Protein AF-A0AAW1CR75-F1 (afdb_monomer)

Solvent-accessible surface area (backbone atoms only — not comparable to full-atom values): 4675 Å² total; per-residue (Å²): 119,67,73,61,54,55,52,53,54,61,58,57,62,66,67,71,75,72,65,81,64,77,56,57,76,35,80,77,43,80,44,78,78,48,102,90,40,73,48,77,48,63,44,61,88,38,95,78,70,95,78,81,91,85,86,87,77,78,93,77,80,73,70,93,70,129

Structure (mmCIF, N/CA/C/O backbone):
data_AF-A0AAW1CR75-F1
#
_entry.id   AF-A0AAW1CR75-F1
#
loop_
_atom_site.group_PDB
_atom_site.id
_atom_site.type_symbol
_atom_site.label_atom_id
_atom_site.label_alt_id
_atom_site.label_comp_id
_atom_site.label_asym_id
_atom_site.label_entity_id
_atom_site.label_seq_id
_atom_site.pdbx_PDB_ins_code
_atom_site.Cartn_x
_atom_site.Cartn_y
_atom_site.Cartn_z
_atom_site.occupancy
_atom_site.B_iso_or_equiv
_atom_site.auth_seq_id
_atom_site.auth_comp_id
_atom_site.auth_asym_id
_atom_site.auth_atom_id
_atom_site.pdbx_PDB_model_num
ATOM 1 N N . MET A 1 1 ? 8.138 -28.679 -44.582 1.00 59.88 1 MET A N 1
ATOM 2 C CA . MET A 1 1 ? 8.377 -27.251 -44.256 1.00 59.88 1 MET A CA 1
ATOM 3 C C . MET A 1 1 ? 7.331 -26.679 -43.298 1.00 59.88 1 MET A C 1
ATOM 5 O O . MET A 1 1 ? 7.702 -25.906 -42.433 1.00 59.88 1 MET A O 1
ATOM 9 N N . VAL A 1 2 ? 6.057 -27.084 -43.386 1.00 60.81 2 VAL A N 1
ATOM 10 C CA . VAL A 1 2 ? 4.977 -26.542 -42.530 1.00 60.81 2 VAL A CA 1
ATOM 11 C C . VAL A 1 2 ? 5.012 -27.077 -41.084 1.00 60.81 2 VAL A C 1
ATOM 13 O O . VAL A 1 2 ? 4.833 -26.317 -40.140 1.00 60.81 2 VAL A O 1
ATOM 16 N N . LEU A 1 3 ? 5.336 -28.363 -40.891 1.00 57.38 3 LEU A N 1
ATOM 17 C CA . LEU A 1 3 ? 5.411 -29.000 -39.561 1.00 57.38 3 LEU A CA 1
ATOM 18 C C . LEU A 1 3 ? 6.494 -28.410 -38.636 1.00 57.38 3 LEU A C 1
ATOM 20 O O . LEU A 1 3 ? 6.305 -28.352 -37.427 1.00 57.38 3 LEU A O 1
ATOM 24 N N . TRP A 1 4 ? 7.601 -27.925 -39.202 1.00 55.09 4 TRP A N 1
ATOM 25 C CA . TRP A 1 4 ? 8.676 -27.276 -38.441 1.00 55.09 4 TRP A CA 1
ATOM 26 C C . TRP A 1 4 ? 8.302 -25.859 -37.989 1.00 55.09 4 TRP A C 1
ATOM 28 O O . TRP A 1 4 ? 8.639 -25.458 -36.878 1.00 55.09 4 TRP A O 1
ATOM 38 N N . ALA A 1 5 ? 7.557 -25.121 -38.819 1.00 57.06 5 ALA A N 1
ATOM 39 C CA . ALA A 1 5 ? 7.068 -23.789 -38.473 1.00 57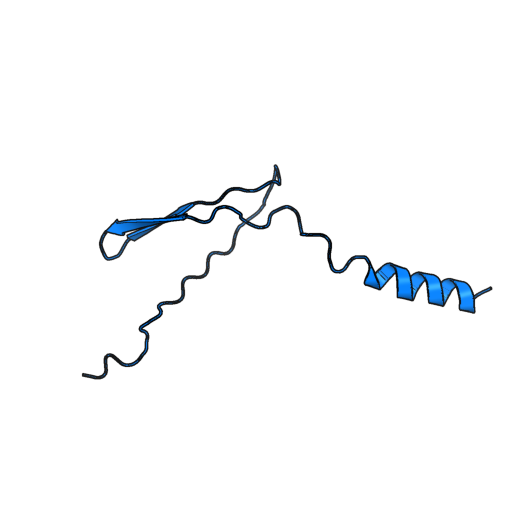.06 5 ALA A CA 1
ATOM 40 C C . ALA A 1 5 ? 6.058 -23.838 -37.314 1.00 57.06 5 ALA A C 1
ATOM 42 O O . ALA A 1 5 ? 6.130 -23.017 -36.405 1.00 57.06 5 ALA A O 1
ATOM 43 N N . ALA A 1 6 ? 5.174 -24.842 -37.289 1.00 56.62 6 ALA A N 1
ATOM 44 C CA . ALA A 1 6 ? 4.234 -25.033 -36.183 1.00 56.62 6 ALA A CA 1
ATOM 45 C C . ALA A 1 6 ? 4.951 -25.306 -34.847 1.00 56.62 6 ALA A C 1
ATOM 47 O O . ALA A 1 6 ? 4.555 -24.773 -33.813 1.00 56.62 6 ALA A O 1
ATOM 48 N N . LEU A 1 7 ? 6.047 -26.074 -34.866 1.00 55.69 7 LEU A N 1
ATOM 49 C CA . LEU A 1 7 ? 6.826 -26.371 -33.664 1.00 55.69 7 LEU A CA 1
ATOM 50 C C . LEU A 1 7 ? 7.513 -25.114 -33.095 1.00 55.69 7 LEU A C 1
ATOM 52 O O . LEU A 1 7 ? 7.525 -24.931 -31.881 1.00 55.69 7 LEU A O 1
ATOM 56 N N . LEU A 1 8 ? 8.020 -24.219 -33.950 1.00 57.25 8 LEU A N 1
ATOM 57 C CA . LEU A 1 8 ? 8.590 -22.927 -33.534 1.00 57.25 8 LEU A CA 1
ATOM 58 C C . LEU A 1 8 ? 7.549 -21.999 -32.893 1.00 57.25 8 LEU A C 1
ATOM 60 O O . LEU A 1 8 ? 7.858 -21.321 -31.917 1.00 57.25 8 LEU A O 1
ATOM 64 N N . VAL A 1 9 ? 6.311 -22.000 -3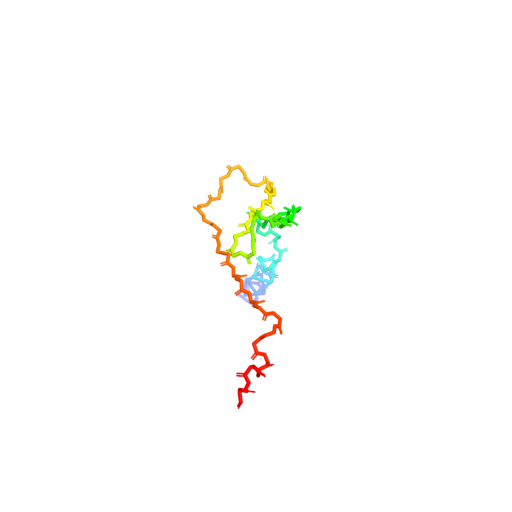3.393 1.00 57.78 9 VAL A N 1
ATOM 65 C CA . VAL A 1 9 ? 5.219 -21.191 -32.826 1.00 57.78 9 VAL A CA 1
ATOM 66 C C . VAL A 1 9 ? 4.819 -21.692 -31.434 1.00 57.78 9 VAL A C 1
ATOM 68 O O . VAL A 1 9 ? 4.599 -20.885 -30.533 1.00 57.78 9 VAL A O 1
ATOM 71 N N . ILE A 1 10 ? 4.791 -23.013 -31.227 1.00 55.66 10 ILE A N 1
ATOM 72 C CA . ILE A 1 10 ? 4.436 -23.612 -29.930 1.00 55.66 10 ILE A CA 1
ATOM 73 C C . ILE A 1 10 ? 5.535 -23.361 -28.880 1.00 55.66 10 ILE A C 1
ATOM 75 O O . ILE A 1 10 ? 5.214 -23.079 -27.729 1.00 55.66 10 ILE A O 1
ATOM 79 N N . HIS A 1 11 ? 6.818 -23.389 -29.264 1.00 50.59 11 HIS A N 1
ATOM 80 C CA . HIS A 1 11 ? 7.927 -23.072 -28.347 1.00 50.59 11 HIS A CA 1
ATOM 81 C C . HIS A 1 11 ? 8.128 -21.562 -28.130 1.00 50.59 11 HIS A C 1
ATOM 83 O O . HIS A 1 11 ? 8.615 -21.159 -27.080 1.00 50.59 11 HIS A O 1
ATOM 89 N N . GLY A 1 12 ? 7.750 -20.709 -29.089 1.00 49.53 12 GLY A N 1
ATOM 90 C CA . GLY A 1 12 ? 7.824 -19.252 -28.930 1.00 49.53 12 GLY A CA 1
ATOM 91 C C . GLY A 1 12 ? 6.805 -18.706 -27.925 1.00 49.53 12 GLY A C 1
ATOM 92 O O . GLY A 1 12 ? 7.091 -17.749 -27.209 1.00 49.53 12 GLY A O 1
ATOM 93 N N . ALA A 1 13 ? 5.635 -19.343 -27.822 1.00 50.62 13 ALA A N 1
ATOM 94 C CA . ALA A 1 13 ? 4.571 -18.927 -26.910 1.00 50.62 13 ALA A CA 1
ATOM 95 C C . ALA A 1 13 ? 4.828 -19.300 -25.437 1.00 50.62 13 ALA A C 1
ATOM 97 O O . ALA A 1 13 ? 4.275 -18.661 -24.545 1.00 50.62 13 ALA A O 1
ATOM 98 N N . THR A 1 14 ? 5.670 -20.301 -25.153 1.00 48.84 14 THR A N 1
ATOM 99 C CA . THR A 1 14 ? 5.947 -20.743 -23.773 1.00 48.84 14 THR A CA 1
ATOM 100 C C . THR A 1 14 ? 7.038 -19.931 -23.073 1.00 48.84 14 THR A C 1
ATOM 102 O O . THR A 1 14 ? 7.123 -19.969 -21.849 1.00 48.84 14 THR A O 1
ATOM 105 N N . ILE A 1 15 ? 7.838 -19.153 -23.811 1.00 50.81 15 ILE A N 1
ATOM 106 C CA . ILE A 1 15 ? 8.950 -18.357 -23.253 1.00 50.81 15 ILE A CA 1
ATOM 107 C C . ILE A 1 15 ? 8.499 -16.936 -22.854 1.00 50.81 15 ILE A C 1
ATOM 109 O O . ILE A 1 15 ? 9.147 -16.275 -22.048 1.00 50.81 15 ILE A O 1
ATOM 113 N N . ALA A 1 16 ? 7.343 -16.472 -23.340 1.00 51.75 16 ALA A N 1
ATOM 114 C CA . ALA A 1 16 ? 6.796 -15.152 -23.007 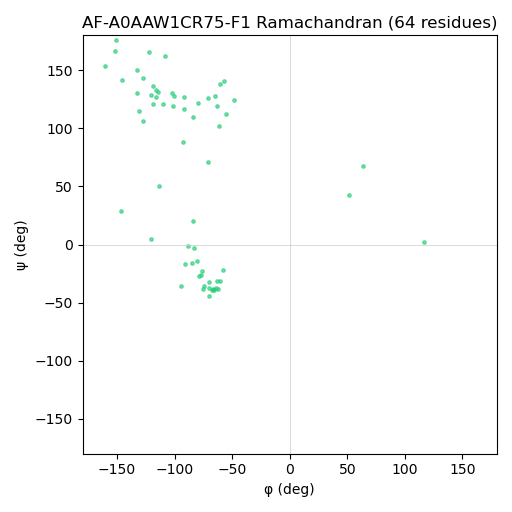1.00 51.75 16 ALA A CA 1
ATOM 115 C C . ALA A 1 16 ? 6.014 -15.106 -21.674 1.00 51.75 16 ALA A C 1
ATOM 117 O O . ALA A 1 16 ? 5.549 -14.043 -21.273 1.00 51.75 16 ALA A O 1
ATOM 118 N N . GLY A 1 17 ? 5.845 -16.244 -20.990 1.00 47.12 17 GLY A N 1
ATOM 119 C CA . GLY A 1 17 ? 4.979 -16.367 -19.809 1.00 47.12 17 GLY A CA 1
ATOM 120 C C . GLY A 1 17 ? 5.631 -16.061 -18.457 1.00 47.12 17 GLY A C 1
ATOM 121 O O . GLY A 1 17 ? 4.955 -16.153 -17.437 1.00 47.12 17 GLY A O 1
ATOM 122 N N . SER A 1 18 ? 6.924 -15.729 -18.411 1.00 55.31 18 SER A N 1
ATOM 123 C CA . SER A 1 18 ? 7.645 -15.565 -17.139 1.00 55.31 18 SER A CA 1
ATOM 124 C C . SER A 1 18 ? 8.731 -14.491 -17.167 1.00 55.31 18 SER A C 1
ATOM 126 O O . SER A 1 18 ? 9.721 -14.604 -16.443 1.00 55.31 18 SER A O 1
ATOM 128 N N . MET A 1 19 ? 8.591 -13.451 -17.993 1.00 52.22 19 MET A N 1
ATOM 129 C CA . MET A 1 19 ? 9.352 -12.234 -17.711 1.00 52.22 19 MET A CA 1
ATOM 130 C C . MET A 1 19 ? 8.730 -11.594 -16.467 1.00 52.22 19 MET A C 1
ATOM 132 O O . MET A 1 19 ? 7.512 -11.392 -16.472 1.00 52.22 19 MET A O 1
ATOM 136 N N . PRO A 1 20 ? 9.504 -11.292 -15.404 1.00 55.78 20 PRO A N 1
ATOM 137 C CA . PRO A 1 20 ? 8.992 -10.448 -14.339 1.00 55.78 20 PRO A CA 1
ATOM 138 C C . PRO A 1 20 ? 8.535 -9.164 -15.021 1.00 55.78 20 PRO A C 1
ATOM 140 O O . PRO A 1 20 ? 9.333 -8.462 -15.643 1.00 55.78 20 PRO A O 1
ATOM 143 N N . ALA A 1 21 ? 7.224 -8.927 -15.029 1.00 64.50 21 ALA A N 1
ATOM 14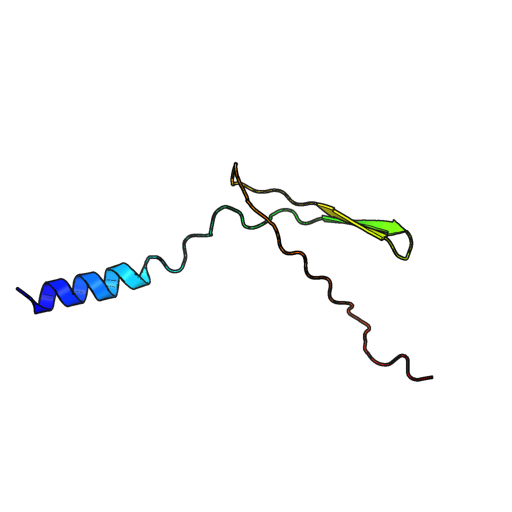4 C CA . ALA A 1 21 ? 6.672 -7.721 -15.605 1.00 64.50 21 ALA A CA 1
ATOM 145 C C . ALA A 1 21 ? 7.268 -6.569 -14.793 1.00 64.50 21 ALA A C 1
ATOM 147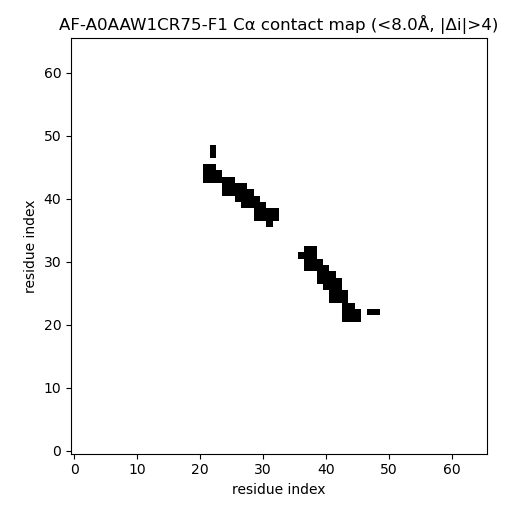 O O . ALA A 1 21 ? 6.884 -6.358 -13.639 1.00 64.50 21 ALA A O 1
ATOM 148 N N . GLY A 1 22 ? 8.274 -5.894 -15.363 1.00 66.38 22 GLY A N 1
ATOM 149 C CA . GLY A 1 22 ? 8.880 -4.715 -14.762 1.00 66.38 22 GLY A CA 1
ATOM 150 C C . GLY A 1 22 ? 7.745 -3.786 -14.350 1.00 66.38 22 GLY A C 1
ATOM 151 O O . GLY A 1 22 ? 6.854 -3.500 -15.155 1.00 66.38 22 GLY A O 1
ATOM 152 N N . GLY A 1 23 ? 7.704 -3.414 -13.076 1.00 78.69 23 GLY A N 1
ATOM 153 C CA . GLY A 1 23 ? 6.537 -2.762 -12.478 1.00 78.69 23 GLY A CA 1
ATOM 154 C C . GLY A 1 23 ? 5.866 -3.557 -11.363 1.00 78.69 23 GLY A C 1
ATOM 155 O O . GLY A 1 23 ? 4.884 -3.076 -10.812 1.00 78.69 23 GLY A O 1
ATOM 156 N N . THR A 1 24 ? 6.381 -4.728 -10.986 1.00 88.12 24 THR A N 1
ATOM 157 C CA . THR A 1 24 ? 6.011 -5.340 -9.700 1.00 88.12 24 THR A CA 1
ATOM 158 C C . THR A 1 24 ? 6.511 -4.439 -8.556 1.00 88.12 24 THR A C 1
ATOM 160 O O . THR A 1 24 ? 7.682 -4.063 -8.574 1.00 88.12 24 THR A O 1
ATOM 163 N N . PRO A 1 25 ? 5.659 -4.042 -7.589 1.00 90.38 25 PRO A N 1
ATOM 164 C CA . PRO A 1 25 ? 6.096 -3.313 -6.401 1.00 90.38 25 PRO A CA 1
ATOM 165 C C . PRO A 1 25 ? 7.090 -4.116 -5.565 1.00 90.38 25 PRO A C 1
ATOM 167 O O . PRO A 1 25 ? 6.860 -5.289 -5.277 1.00 90.38 25 PRO A O 1
ATOM 170 N N . GLU A 1 26 ? 8.127 -3.452 -5.078 1.00 91.75 26 GLU A N 1
ATOM 171 C CA . GLU A 1 26 ? 9.130 -4.022 -4.182 1.00 91.75 26 GLU A CA 1
ATOM 172 C C . GLU A 1 26 ? 9.207 -3.236 -2.871 1.00 91.75 26 GLU A C 1
ATOM 174 O O . GLU A 1 26 ? 8.675 -2.134 -2.764 1.00 91.75 26 GLU A O 1
ATOM 179 N N . ASN A 1 27 ? 9.856 -3.800 -1.846 1.00 94.00 27 ASN A N 1
ATOM 180 C CA . ASN A 1 27 ? 10.078 -3.132 -0.554 1.00 94.00 27 ASN A CA 1
ATOM 181 C C . ASN A 1 27 ? 8.795 -2.547 0.076 1.00 94.00 27 ASN A C 1
ATOM 183 O O . ASN A 1 27 ? 8.789 -1.428 0.597 1.00 94.00 27 ASN A O 1
ATOM 187 N N . ILE A 1 28 ? 7.693 -3.307 0.014 1.00 92.62 28 ILE A N 1
ATOM 188 C CA . ILE A 1 28 ? 6.398 -2.869 0.542 1.00 92.62 28 ILE A CA 1
ATOM 189 C C . ILE A 1 28 ? 6.508 -2.666 2.053 1.00 92.62 28 ILE A C 1
ATOM 191 O O . ILE A 1 28 ? 6.764 -3.601 2.809 1.00 92.62 28 ILE A O 1
ATOM 195 N N . THR A 1 29 ? 6.260 -1.438 2.488 1.00 95.06 29 THR A N 1
ATOM 196 C CA . THR A 1 29 ? 6.213 -1.052 3.896 1.00 95.06 29 THR A CA 1
ATOM 197 C C . THR A 1 29 ? 4.825 -0.527 4.221 1.00 95.06 29 THR A C 1
ATOM 199 O O . THR A 1 29 ? 4.248 0.246 3.454 1.00 95.06 29 THR A O 1
ATOM 202 N N . VAL A 1 30 ? 4.293 -0.946 5.368 1.00 93.62 30 VAL A N 1
ATOM 203 C CA . VAL A 1 30 ? 3.006 -0.484 5.889 1.00 93.62 30 VAL A CA 1
ATOM 204 C C . VAL A 1 30 ? 3.248 0.189 7.233 1.00 93.62 30 VAL A C 1
ATOM 206 O O . VAL A 1 30 ? 3.744 -0.440 8.165 1.00 93.62 30 VAL A O 1
ATOM 209 N N . T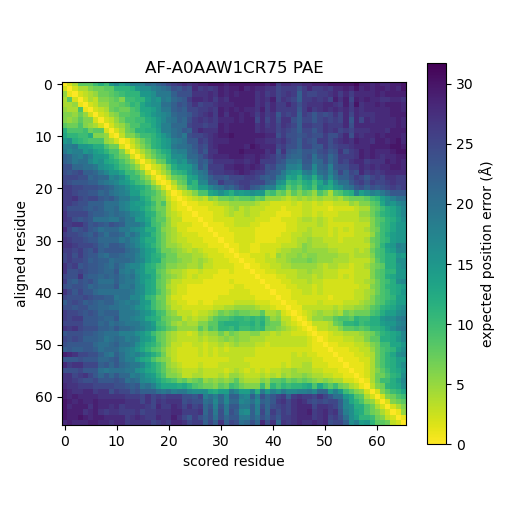HR A 1 31 ? 2.873 1.460 7.335 1.00 95.00 31 THR A N 1
ATOM 210 C CA . THR A 1 31 ? 3.011 2.264 8.551 1.00 95.00 31 THR A CA 1
ATOM 211 C C . THR A 1 31 ? 1.632 2.660 9.053 1.00 95.00 31 THR A C 1
ATOM 213 O O . THR A 1 31 ? 0.843 3.249 8.315 1.00 95.00 31 THR A O 1
ATOM 216 N N . PHE A 1 32 ? 1.343 2.374 10.319 1.00 93.38 32 PHE A N 1
ATOM 217 C CA . PHE A 1 32 ? 0.107 2.804 10.967 1.00 93.38 32 PHE A CA 1
ATOM 218 C C . PHE A 1 32 ? 0.231 4.268 11.383 1.00 93.38 32 PHE A C 1
ATOM 220 O O . PHE A 1 32 ? 1.141 4.628 12.127 1.00 93.38 32 PHE A O 1
ATOM 227 N N . LEU A 1 33 ? -0.670 5.108 10.880 1.00 95.12 33 LEU A N 1
ATOM 228 C CA . LEU A 1 33 ? -0.736 6.527 11.237 1.00 95.12 33 LEU A CA 1
ATOM 229 C C . LEU A 1 33 ? -1.744 6.758 12.367 1.00 95.12 33 LEU A C 1
ATOM 231 O O . LEU A 1 33 ? -1.520 7.584 13.247 1.00 95.12 33 LEU A O 1
ATOM 235 N N . SER A 1 34 ? -2.839 5.997 12.358 1.00 94.44 34 SER A N 1
ATOM 236 C CA . SER A 1 34 ? -3.877 5.990 13.387 1.00 94.44 34 SER A CA 1
ATOM 237 C C . SER A 1 34 ? -4.534 4.602 13.450 1.00 94.44 34 SER A C 1
ATOM 239 O O . SER A 1 34 ? -4.225 3.742 12.621 1.00 94.44 34 SER A O 1
ATOM 241 N N . PRO A 1 35 ? -5.466 4.349 14.388 1.00 92.06 35 PRO A N 1
ATOM 242 C CA . PRO A 1 35 ? -6.192 3.079 14.431 1.00 92.06 35 PRO A CA 1
ATOM 243 C C . PRO A 1 35 ? -6.968 2.742 13.146 1.00 92.06 35 PRO A C 1
ATOM 245 O O . PRO A 1 35 ? -7.259 1.572 12.911 1.00 92.06 35 PRO A O 1
ATOM 248 N N . THR A 1 36 ? -7.305 3.737 12.316 1.00 92.75 36 THR A N 1
ATOM 249 C CA . THR A 1 36 ? -8.095 3.557 11.083 1.00 92.75 36 THR A CA 1
ATOM 250 C C . THR A 1 36 ? -7.368 4.006 9.817 1.00 92.75 36 THR A C 1
ATOM 252 O O . THR A 1 36 ? -7.965 4.006 8.744 1.00 92.75 36 THR A O 1
ATOM 255 N N . GLU A 1 37 ? -6.101 4.409 9.915 1.00 94.31 37 GLU A N 1
ATOM 256 C CA . GLU A 1 37 ? -5.341 4.949 8.790 1.00 94.31 37 GLU A CA 1
ATOM 257 C C . GLU A 1 37 ? -3.963 4.303 8.694 1.00 94.31 37 GLU A C 1
ATOM 259 O O . GLU A 1 37 ? -3.197 4.248 9.662 1.00 94.31 37 GLU A O 1
ATOM 264 N N . VAL A 1 38 ? -3.635 3.854 7.485 1.00 95.12 38 VAL A N 1
ATOM 265 C CA . VAL A 1 38 ? -2.342 3.264 7.155 1.00 95.12 38 VAL A CA 1
ATOM 266 C C . VAL A 1 38 ? -1.743 3.951 5.939 1.00 95.12 38 VAL A C 1
ATOM 268 O O . VAL A 1 38 ? -2.440 4.299 4.987 1.00 95.12 38 VAL A O 1
ATOM 271 N N . ARG A 1 39 ? -0.423 4.103 5.954 1.00 95.25 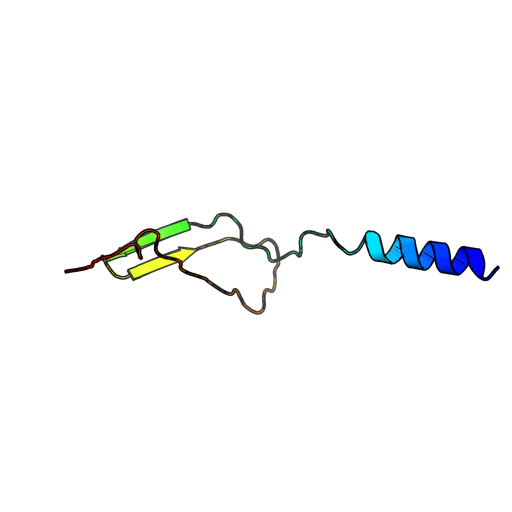39 ARG A N 1
ATOM 272 C CA . ARG A 1 39 ? 0.375 4.491 4.796 1.00 95.25 39 ARG A CA 1
ATOM 273 C C . ARG A 1 39 ? 1.057 3.255 4.239 1.00 95.25 39 ARG A C 1
ATOM 275 O O . ARG A 1 39 ? 1.714 2.534 4.982 1.00 95.25 39 ARG A O 1
ATOM 282 N N . VAL A 1 40 ? 0.936 3.052 2.934 1.00 95.56 40 VAL A N 1
ATOM 283 C CA . VAL A 1 40 ? 1.626 1.983 2.210 1.00 95.56 40 VAL A CA 1
ATOM 284 C C . VAL A 1 40 ? 2.617 2.626 1.249 1.00 95.56 40 VAL A C 1
ATOM 286 O O . VAL A 1 40 ? 2.258 3.557 0.530 1.00 95.56 40 VAL A O 1
ATOM 289 N N . SER A 1 41 ? 3.860 2.158 1.252 1.00 95.31 41 SER A N 1
ATOM 290 C CA . SER A 1 41 ? 4.908 2.610 0.334 1.00 95.31 41 SER A CA 1
ATOM 291 C C . SER A 1 41 ? 5.638 1.423 -0.271 1.00 95.31 41 SER A C 1
ATOM 293 O O . SER A 1 41 ? 5.764 0.388 0.376 1.00 95.31 41 SER A O 1
ATOM 295 N N . TRP A 1 42 ? 6.134 1.586 -1.490 1.00 95.31 42 TRP A N 1
ATOM 296 C CA . TRP A 1 42 ? 6.879 0.572 -2.229 1.00 95.31 42 TRP A CA 1
ATOM 297 C C . TRP A 1 42 ? 7.860 1.244 -3.194 1.00 95.31 42 TRP A C 1
ATOM 299 O O . TRP A 1 42 ? 7.767 2.444 -3.460 1.00 95.31 42 TRP A O 1
ATOM 309 N N . THR A 1 43 ? 8.794 0.464 -3.723 1.00 92.94 43 THR A N 1
ATOM 310 C CA . THR A 1 43 ? 9.715 0.836 -4.801 1.00 92.94 43 THR A CA 1
ATOM 311 C C . THR A 1 43 ? 9.334 0.118 -6.093 1.00 92.94 43 THR A C 1
ATOM 313 O O . THR A 1 43 ? 8.583 -0.855 -6.076 1.00 92.94 43 THR A O 1
ATOM 316 N N . THR A 1 44 ? 9.820 0.603 -7.233 1.00 89.88 44 THR A N 1
ATOM 317 C CA . THR A 1 44 ? 9.637 -0.055 -8.531 1.00 89.88 44 THR A CA 1
ATOM 318 C C . THR A 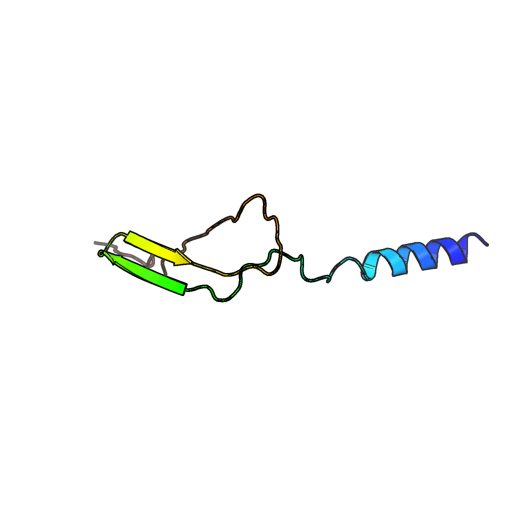1 44 ? 10.863 0.165 -9.402 1.00 89.88 44 THR A C 1
ATOM 320 O O . THR A 1 44 ? 11.442 1.250 -9.381 1.00 89.88 44 THR A O 1
ATOM 323 N N . GLU A 1 45 ? 11.256 -0.856 -10.159 1.00 85.62 45 GLU A N 1
ATOM 324 C CA . GLU A 1 45 ? 12.357 -0.764 -11.126 1.00 85.62 45 GLU A CA 1
ATOM 325 C C . GLU A 1 45 ? 11.921 -0.115 -12.450 1.00 85.62 45 GLU A C 1
ATOM 327 O O . GLU A 1 45 ? 12.754 0.261 -13.272 1.00 85.62 45 GLU A O 1
ATOM 332 N N . LYS A 1 46 ? 10.608 0.020 -12.684 1.00 84.50 46 LYS A N 1
ATOM 333 C CA . LYS A 1 46 ? 10.079 0.583 -13.926 1.00 84.50 46 LYS A CA 1
ATOM 334 C C . LYS A 1 46 ? 9.873 2.088 -13.800 1.00 84.50 46 LYS A C 1
ATOM 336 O O . LYS A 1 46 ? 9.130 2.545 -12.939 1.00 84.50 46 LYS A O 1
ATOM 341 N N . GLU A 1 47 ? 10.445 2.841 -14.738 1.00 80.12 47 GLU A N 1
ATOM 342 C CA . GLU A 1 47 ? 10.324 4.307 -14.792 1.00 80.12 47 GLU A CA 1
ATOM 343 C C . GLU A 1 47 ? 8.874 4.795 -14.941 1.00 80.12 47 GLU A C 1
ATOM 345 O O . GLU A 1 47 ? 8.525 5.864 -14.447 1.00 80.12 47 GLU A O 1
ATOM 350 N N . SER A 1 48 ? 8.016 4.017 -15.612 1.00 80.75 48 SER A N 1
ATOM 351 C CA . SER A 1 48 ? 6.605 4.357 -15.818 1.00 80.75 48 SER A CA 1
ATOM 352 C C . SER A 1 48 ? 5.670 3.201 -15.464 1.00 80.75 48 SER A C 1
ATOM 354 O O . SER A 1 48 ? 5.631 2.158 -16.120 1.00 80.75 48 SER A O 1
ATOM 356 N N . VAL A 1 49 ? 4.860 3.400 -14.428 1.00 85.56 49 VAL A N 1
ATOM 357 C CA . VAL A 1 49 ? 3.750 2.507 -14.087 1.00 85.56 49 VAL A CA 1
ATOM 358 C C . VAL A 1 49 ? 2.459 3.307 -14.117 1.00 85.56 49 VAL A C 1
ATOM 360 O O . VAL A 1 49 ? 2.374 4.373 -13.519 1.00 85.56 49 VAL A O 1
ATOM 363 N N . GLU A 1 50 ? 1.466 2.796 -14.841 1.00 88.81 50 GLU A N 1
ATOM 364 C CA . GLU A 1 50 ? 0.186 3.478 -15.047 1.00 88.81 50 GLU A CA 1
ATOM 365 C C . GLU A 1 50 ? -0.657 3.516 -13.766 1.00 88.81 50 GLU A C 1
ATOM 367 O O . GLU A 1 50 ? -1.217 4.552 -13.416 1.00 88.81 50 GLU A O 1
ATOM 372 N N . LYS A 1 51 ? -0.740 2.389 -13.049 1.00 90.62 51 LYS A N 1
ATOM 373 C CA . LYS A 1 51 ? -1.520 2.249 -11.816 1.00 90.62 51 LYS A CA 1
ATOM 374 C C . LYS A 1 51 ? -1.042 1.043 -11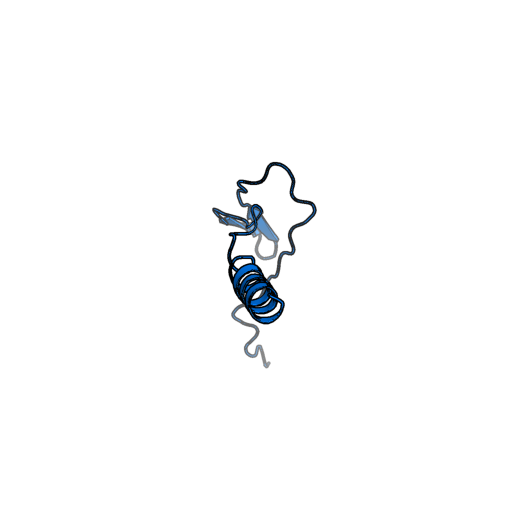.009 1.00 90.62 51 LYS A C 1
ATOM 376 O O . LYS A 1 51 ? -0.571 0.060 -11.576 1.00 90.62 51 LYS A O 1
ATOM 381 N N . TYR A 1 52 ? -1.249 1.104 -9.697 1.00 91.25 52 TYR A N 1
ATOM 382 C CA . TYR A 1 52 ? -1.167 -0.042 -8.796 1.00 91.25 52 TYR A CA 1
ATOM 383 C C . TYR A 1 52 ? -2.533 -0.309 -8.171 1.00 91.25 52 TYR A C 1
ATOM 385 O O . TYR A 1 52 ? -3.178 0.614 -7.673 1.00 91.25 52 TYR A O 1
ATOM 393 N N . ASP A 1 53 ? -2.959 -1.569 -8.172 1.00 92.75 53 ASP A N 1
ATOM 394 C CA . ASP A 1 53 ? -4.160 -1.996 -7.462 1.00 92.75 53 ASP A CA 1
ATOM 395 C C . ASP A 1 53 ? -3.774 -2.461 -6.050 1.00 92.75 53 ASP A C 1
ATOM 397 O O . ASP A 1 53 ? -3.031 -3.427 -5.876 1.00 92.75 53 ASP A O 1
ATOM 401 N N . VAL A 1 54 ? -4.269 -1.762 -5.026 1.00 91.44 54 VAL A N 1
ATOM 402 C CA . VAL A 1 54 ? -3.992 -2.073 -3.615 1.00 91.44 54 VAL A CA 1
ATOM 403 C C . VAL A 1 54 ? -5.186 -2.810 -3.025 1.00 91.44 54 VAL A C 1
ATOM 405 O O . VAL A 1 54 ? -6.289 -2.272 -2.962 1.00 91.44 54 VAL A O 1
ATOM 408 N N . THR A 1 55 ? -4.968 -4.040 -2.561 1.00 91.75 55 THR A N 1
ATOM 409 C CA . THR A 1 55 ? -6.007 -4.841 -1.902 1.00 91.75 55 THR A CA 1
ATOM 410 C C . THR A 1 55 ? -5.695 -4.983 -0.420 1.00 91.75 55 THR A C 1
ATOM 412 O O . THR A 1 55 ? -4.666 -5.539 -0.044 1.00 91.75 55 THR A O 1
ATOM 415 N N . TYR A 1 56 ? -6.610 -4.521 0.430 1.00 87.69 56 TYR A N 1
ATOM 416 C CA . TYR A 1 56 ? -6.556 -4.738 1.872 1.00 87.69 56 TYR A CA 1
ATOM 417 C C . TYR A 1 56 ? -7.502 -5.875 2.270 1.00 87.69 56 TYR A C 1
ATOM 419 O O . TYR A 1 56 ? -8.684 -5.859 1.931 1.00 87.69 56 TYR A O 1
ATOM 427 N N . LYS A 1 57 ? -6.983 -6.859 3.011 1.00 87.38 57 LYS A N 1
ATOM 428 C CA . LYS A 1 57 ? -7.761 -7.979 3.550 1.00 87.38 57 LYS A CA 1
ATOM 429 C C . LYS A 1 57 ? -7.509 -8.096 5.059 1.00 87.38 57 LYS A C 1
ATOM 431 O O . LYS A 1 57 ? -6.433 -8.555 5.443 1.00 87.38 57 LYS A O 1
ATOM 436 N N . PRO A 1 58 ? -8.468 -7.705 5.917 1.00 82.81 58 PRO A N 1
ATOM 437 C CA . PRO A 1 58 ? -8.367 -7.919 7.356 1.00 82.81 58 PRO A CA 1
ATOM 438 C C . PRO A 1 58 ? -8.187 -9.404 7.691 1.00 82.81 58 PRO A C 1
ATOM 440 O O . PRO A 1 58 ? -8.829 -10.266 7.089 1.00 82.81 58 PRO A O 1
ATOM 443 N N . ILE A 1 59 ? -7.348 -9.697 8.683 1.00 76.56 59 ILE A N 1
ATOM 444 C CA . ILE A 1 59 ? -7.118 -11.066 9.174 1.00 76.56 59 ILE A CA 1
ATOM 445 C C . ILE A 1 59 ? -8.296 -11.524 10.066 1.00 76.56 59 ILE A C 1
ATOM 447 O O . ILE A 1 59 ? -8.639 -12.702 10.092 1.00 76.56 59 ILE A O 1
ATOM 451 N N . GLU A 1 60 ? -9.001 -10.577 10.696 1.00 63.56 60 GLU A N 1
ATOM 452 C CA . GLU A 1 60 ? -10.055 -10.803 11.699 1.00 63.56 60 GLU A CA 1
ATOM 453 C C . GLU A 1 60 ? -11.454 -10.369 11.204 1.00 63.56 60 GLU A C 1
ATOM 455 O O . GLU A 1 60 ? -12.202 -9.682 11.888 1.00 63.56 60 GLU A O 1
ATOM 460 N N . ALA A 1 61 ? -11.865 -10.808 10.010 1.00 53.19 61 ALA A N 1
ATOM 461 C CA . ALA A 1 61 ? -13.296 -10.884 9.662 1.00 53.19 61 ALA A CA 1
ATOM 462 C C . ALA A 1 61 ? -13.936 -12.194 10.176 1.00 53.19 61 ALA A C 1
ATOM 464 O O . ALA A 1 61 ? -14.957 -12.655 9.664 1.00 53.19 61 ALA A O 1
ATOM 465 N N . ARG A 1 62 ? -13.319 -12.848 11.170 1.00 56.62 62 ARG A N 1
ATOM 466 C CA . ARG A 1 62 ? -13.862 -14.033 11.832 1.00 56.62 62 ARG A CA 1
ATOM 467 C C . ARG A 1 62 ? -14.654 -13.583 13.060 1.00 56.62 62 ARG A C 1
ATOM 469 O O . ARG A 1 62 ? -14.157 -13.579 14.170 1.00 56.62 62 ARG A O 1
ATOM 476 N N . SER A 1 63 ? -15.934 -13.291 12.842 1.00 54.38 63 SER A N 1
ATOM 477 C CA . SER A 1 63 ? -16.972 -13.389 13.874 1.00 54.38 63 SER A CA 1
ATOM 478 C C . SER A 1 63 ? -16.827 -12.459 15.091 1.00 54.38 63 SER A C 1
ATOM 480 O O . SER A 1 63 ? -16.781 -12.927 16.226 1.00 54.38 63 SER A O 1
ATOM 482 N N . ALA A 1 64 ? -16.975 -11.149 14.886 1.00 51.34 64 ALA A N 1
ATOM 483 C CA . ALA A 1 64 ? -17.691 -10.339 15.875 1.00 51.34 64 ALA A CA 1
ATOM 484 C C . ALA A 1 64 ? -19.190 -10.708 15.808 1.00 51.34 64 ALA A C 1
ATOM 486 O O . ALA A 1 64 ? -20.012 -9.975 15.263 1.00 51.34 64 ALA A O 1
ATOM 487 N N . ARG A 1 65 ? -19.534 -11.917 16.269 1.00 50.41 65 ARG A N 1
ATOM 488 C CA . ARG A 1 65 ? -20.908 -12.248 16.651 1.00 50.41 65 ARG A CA 1
ATOM 489 C C . ARG A 1 65 ? -21.061 -11.754 18.084 1.00 50.41 65 ARG A C 1
ATOM 491 O O . ARG A 1 65 ? -20.399 -12.281 18.974 1.00 50.41 65 ARG A O 1
ATOM 498 N N . HIS A 1 66 ? -21.851 -10.696 18.233 1.00 43.88 66 HIS A N 1
ATOM 499 C CA . HIS A 1 66 ? -22.460 -10.313 19.501 1.00 43.88 66 HIS A CA 1
ATOM 500 C C . HIS A 1 66 ? -23.358 -11.434 20.030 1.00 43.88 66 HIS A C 1
ATOM 502 O O . HIS A 1 66 ? -23.944 -12.157 19.187 1.00 43.88 66 HIS A O 1
#

InterPro domains:
  IPR003961 Fibronectin type III [PF00041] (24-59)
  IPR003961 Fibronectin type III [cd00063] (23-58)
  IPR013783 Immunoglobulin-like fold [G3DSA:2.60.40.10] (20-66)
  IPR036116 Fibronectin type III superfamily [SSF49265] (23-61)

Secondary structure (DSSP, 8-state):
-HHHHHHHHHHHHHHTT-S--TT--EEEEEEEEETTEEEEEEE-S-S-----------S--S----

pLDDT: mean 74.67, std 18.29, range [43.88, 95.56]

Radius of gyration: 21.59 Å; Cα contacts (8 Å, |Δi|>4): 38; chains: 1; bounding box: 35×36×64 Å

Mean predicted aligned error: 14.09 Å

Organism: NCBI:txid488301

Foldseek 3Di:
DVVVVVVVVVVVVVVVPDDPPQFDWAPWDWDDPDPPDIDIDTDTPDPDDPDDDDDDDDPPPDDPPD

Sequence (66 aa):
MVLWAALLVIHGATIAGSMPAGGTPENITVTFLSPTEVRVSWTTEKESVEKYDVTYKPIEARSARH